Protein AF-A0A523FHS0-F1 (afdb_monomer)

Nearest PDB structures (foldseek):
  4ray-assembly1_A  TM=9.907E-01  e=3.020E-04  Magnetospirillum gryphiswaldense MSR-1 v2
  4raz-assembly1_A  TM=9.667E-01  e=3.465E-04  Magnetospirillum gryphiswaldense MSR-1 v2
  4rb2-assembly1_D  TM=9.657E-01  e=3.465E-04  Magnetospirillum gryphiswaldense MSR-1 v2
  5fd5-assembly2_B  TM=9.742E-01  e=4.887E-04  Rhizobium leguminosarum bv. viciae
  7dh8-assembly1_A-2  TM=8.338E-01  e=2.145E-02  Xanthomonas campestris pv. campestris str. 8004

Foldseek 3Di:
DEAAPVPRDDDDDDDPVVVVVVQVVQVVVVHGDPDDDDYHYHHDPVVVVVVVPPD

Solvent-accessible surface area (backbone atoms only — not comparable to full-atom values): 3550 Å² total; per-residue (Å²): 64,38,35,27,76,83,80,67,50,75,42,85,73,85,54,72,70,57,58,50,50,54,45,51,54,30,46,76,73,75,41,82,74,85,80,86,87,67,77,45,80,46,68,55,71,72,58,54,57,60,68,75,63,81,124

Structure (mmCIF, N/CA/C/O backbone):
data_AF-A0A523FHS0-F1
#
_entry.id   AF-A0A523FHS0-F1
#
loop_
_atom_site.group_PDB
_atom_site.id
_atom_site.type_symbol
_atom_site.label_atom_id
_atom_site.label_alt_id
_atom_site.label_comp_id
_atom_site.label_asym_id
_atom_site.label_entity_id
_atom_site.label_seq_id
_atom_site.pdbx_PDB_ins_code
_atom_site.Cartn_x
_atom_site.Cartn_y
_atom_site.Cartn_z
_atom_site.occupancy
_atom_site.B_iso_or_equiv
_atom_site.auth_seq_id
_atom_site.auth_comp_id
_atom_site.auth_asym_id
_atom_site.auth_atom_id
_atom_site.pdbx_PDB_model_num
ATOM 1 N N . HIS A 1 1 ? 2.563 -3.774 -3.374 1.00 96.25 1 HIS A N 1
ATOM 2 C CA . HIS A 1 1 ? 3.776 -3.688 -4.220 1.00 96.25 1 HIS A CA 1
ATOM 3 C C . HIS A 1 1 ? 4.794 -2.739 -3.621 1.00 96.25 1 HIS A C 1
ATOM 5 O O . HIS A 1 1 ? 4.397 -1.697 -3.116 1.00 96.25 1 HIS A O 1
ATOM 11 N N . LEU A 1 2 ? 6.085 -3.065 -3.676 1.00 97.38 2 LEU A N 1
ATOM 12 C CA . LEU A 1 2 ? 7.160 -2.092 -3.485 1.00 97.38 2 LEU A CA 1
ATOM 13 C C . LEU A 1 2 ? 7.831 -1.833 -4.831 1.00 97.38 2 LEU A C 1
ATOM 15 O O . LEU A 1 2 ? 8.273 -2.776 -5.475 1.00 97.38 2 LEU A O 1
ATOM 19 N N . ILE A 1 3 ? 7.902 -0.571 -5.236 1.00 97.62 3 ILE A N 1
ATOM 20 C CA . ILE A 1 3 ? 8.516 -0.134 -6.489 1.00 97.62 3 ILE A CA 1
ATOM 21 C C . ILE A 1 3 ? 9.855 0.523 -6.153 1.00 97.62 3 ILE A C 1
ATOM 23 O O . ILE A 1 3 ? 9.898 1.486 -5.377 1.00 97.62 3 ILE A O 1
ATOM 27 N N . ASP A 1 4 ? 10.948 0.002 -6.713 1.00 96.56 4 ASP A N 1
ATOM 28 C CA . ASP A 1 4 ? 12.249 0.671 -6.661 1.00 96.56 4 ASP A CA 1
ATOM 29 C C . ASP A 1 4 ? 12.260 1.826 -7.670 1.00 96.56 4 ASP A C 1
ATOM 31 O O . ASP A 1 4 ? 12.125 1.626 -8.875 1.00 96.56 4 ASP A O 1
ATOM 35 N N . LEU A 1 5 ? 12.415 3.052 -7.179 1.00 95.25 5 LEU A N 1
ATOM 36 C CA . LEU A 1 5 ? 12.401 4.259 -8.003 1.00 95.25 5 LEU A CA 1
ATOM 37 C C . LEU A 1 5 ? 13.639 4.403 -8.899 1.00 95.25 5 LEU A C 1
ATOM 39 O O . LEU A 1 5 ? 13.619 5.211 -9.824 1.00 95.25 5 LEU A O 1
ATOM 43 N N . GLU A 1 6 ? 14.723 3.675 -8.625 1.00 93.62 6 GLU A N 1
ATOM 44 C CA . GLU A 1 6 ? 15.958 3.749 -9.412 1.00 93.62 6 GLU A CA 1
ATOM 45 C C . GLU A 1 6 ? 15.963 2.759 -10.576 1.00 93.62 6 GLU A C 1
ATOM 47 O O . GLU A 1 6 ? 16.480 3.078 -11.645 1.00 93.62 6 GLU A O 1
ATOM 52 N N . THR A 1 7 ? 15.421 1.558 -10.367 1.00 95.00 7 THR A N 1
ATOM 53 C CA . THR A 1 7 ? 15.437 0.484 -11.375 1.00 95.00 7 THR A CA 1
ATOM 54 C C . THR A 1 7 ? 14.079 0.252 -12.028 1.00 95.00 7 THR A C 1
ATOM 56 O O . THR A 1 7 ? 14.025 -0.300 -13.122 1.00 95.00 7 THR A O 1
ATOM 59 N N . GLY A 1 8 ? 12.988 0.684 -11.391 1.00 95.62 8 GLY A N 1
ATOM 60 C CA . GLY A 1 8 ? 11.625 0.341 -11.791 1.00 95.62 8 GLY A CA 1
ATOM 61 C C . GLY A 1 8 ? 11.208 -1.075 -11.386 1.00 95.62 8 GLY A C 1
ATOM 62 O O . GLY A 1 8 ? 10.109 -1.498 -11.741 1.00 95.62 8 GLY A O 1
ATOM 63 N N . ASP A 1 9 ? 12.052 -1.808 -10.651 1.00 96.62 9 ASP A N 1
ATOM 64 C CA . ASP A 1 9 ? 11.738 -3.166 -10.212 1.00 96.62 9 ASP A CA 1
ATOM 65 C C . ASP A 1 9 ? 10.541 -3.165 -9.258 1.00 96.62 9 ASP A C 1
ATOM 67 O O . ASP A 1 9 ? 10.437 -2.330 -8.352 1.00 96.62 9 ASP A O 1
ATOM 71 N N . VAL A 1 10 ? 9.660 -4.148 -9.436 1.00 97.44 10 VAL A N 1
ATOM 72 C CA . VAL A 1 10 ? 8.475 -4.339 -8.600 1.00 97.44 10 VAL A CA 1
ATOM 73 C C . VAL A 1 10 ? 8.662 -5.577 -7.736 1.00 97.44 10 VAL A C 1
ATOM 75 O O . VAL A 1 10 ? 8.910 -6.674 -8.233 1.00 97.44 10 VAL A O 1
ATOM 78 N N . VAL A 1 11 ? 8.524 -5.397 -6.427 1.00 96.12 11 VAL A N 1
ATOM 79 C CA . VAL A 1 11 ? 8.563 -6.470 -5.437 1.00 96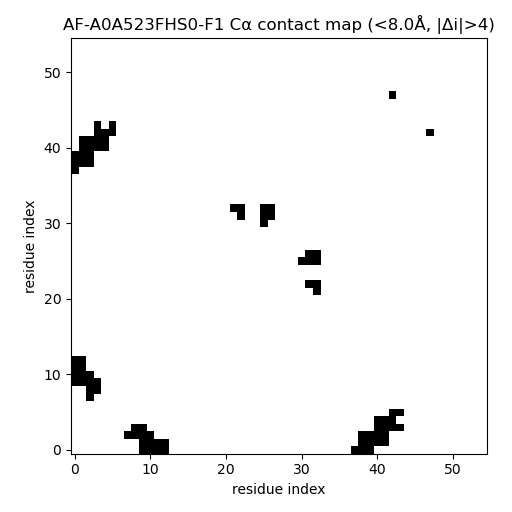.12 11 VAL A CA 1
ATOM 80 C C . 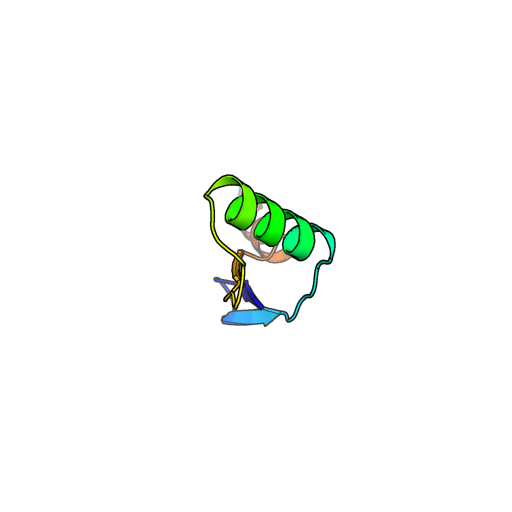VAL A 1 11 ? 7.160 -6.695 -4.887 1.00 96.12 11 VAL A C 1
ATOM 82 O O . VAL A 1 11 ? 6.556 -5.805 -4.275 1.00 96.12 11 VAL A O 1
ATOM 85 N N . GLU A 1 12 ? 6.655 -7.909 -5.084 1.00 97.06 12 GLU A N 1
ATOM 86 C CA . GLU A 1 12 ? 5.432 -8.386 -4.445 1.00 97.06 12 GLU A CA 1
ATOM 87 C C . GLU A 1 12 ? 5.681 -8.670 -2.967 1.00 97.06 12 GLU A C 1
ATOM 89 O O . GLU A 1 12 ? 6.673 -9.304 -2.599 1.00 97.06 12 GLU A O 1
ATOM 94 N N . PHE A 1 13 ? 4.778 -8.211 -2.104 1.00 95.81 13 PHE A N 1
ATOM 95 C CA . PHE A 1 13 ? 4.849 -8.516 -0.680 1.00 95.81 13 PHE A CA 1
ATOM 96 C C . PHE A 1 13 ? 3.458 -8.639 -0.068 1.00 95.81 13 PHE A C 1
ATOM 98 O O . PHE A 1 13 ? 2.505 -7.997 -0.507 1.00 95.81 13 PHE A O 1
ATOM 105 N N . ASN A 1 14 ? 3.381 -9.424 1.002 1.00 95.25 14 ASN A N 1
ATOM 106 C CA . ASN A 1 14 ? 2.234 -9.501 1.893 1.00 95.25 14 ASN A CA 1
ATOM 107 C C . ASN A 1 14 ? 2.706 -9.216 3.328 1.00 95.25 14 ASN A C 1
ATOM 109 O O . ASN A 1 14 ? 3.839 -9.546 3.690 1.00 95.25 14 ASN A O 1
ATOM 113 N N . SER A 1 15 ? 1.866 -8.574 4.138 1.00 97.12 15 SER A N 1
ATOM 114 C CA . SER A 1 15 ? 2.150 -8.347 5.553 1.00 97.12 15 SER A CA 1
ATOM 115 C C . SER A 1 15 ? 0.870 -8.376 6.378 1.00 97.12 15 SER A C 1
ATOM 117 O O . SER A 1 15 ? 0.103 -7.418 6.367 1.00 97.12 15 SER A O 1
ATOM 119 N N . GLU A 1 16 ? 0.696 -9.428 7.177 1.00 96.94 16 GLU A N 1
ATOM 120 C CA . GLU A 1 16 ? -0.439 -9.569 8.101 1.00 96.94 16 GLU A CA 1
ATOM 121 C C . GLU A 1 16 ? -0.585 -8.358 9.034 1.00 96.94 16 GLU A C 1
ATOM 123 O O . GLU A 1 16 ? -1.685 -7.872 9.283 1.00 96.94 16 GLU A O 1
ATOM 128 N N . LYS A 1 17 ? 0.536 -7.796 9.496 1.00 97.69 17 LYS A N 1
ATOM 129 C CA . LYS A 1 17 ? 0.521 -6.620 10.370 1.00 97.69 17 LYS A CA 1
ATOM 130 C C . LYS A 1 17 ? -0.077 -5.386 9.687 1.00 97.69 17 LYS A C 1
ATOM 132 O O . LYS A 1 17 ? -0.785 -4.620 10.337 1.00 97.69 17 LYS A O 1
ATOM 137 N N . ILE A 1 18 ? 0.219 -5.177 8.404 1.00 96.94 18 ILE A N 1
ATOM 138 C CA . ILE A 1 18 ? -0.334 -4.045 7.650 1.00 96.94 18 ILE A CA 1
ATOM 139 C C . ILE A 1 18 ? -1.835 -4.254 7.423 1.00 96.94 18 ILE A C 1
ATOM 141 O O . ILE A 1 18 ? -2.616 -3.333 7.642 1.00 96.94 18 ILE A O 1
ATOM 145 N N . GLU A 1 19 ? -2.231 -5.478 7.086 1.00 96.88 19 GLU A N 1
ATOM 146 C CA . GLU A 1 19 ? -3.626 -5.876 6.882 1.00 96.88 19 GLU A CA 1
ATOM 147 C C . GLU A 1 19 ? -4.491 -5.679 8.140 1.00 96.88 19 GLU A C 1
ATOM 149 O O . GLU A 1 19 ? -5.646 -5.254 8.060 1.00 96.88 19 GLU A O 1
ATOM 154 N N . VAL A 1 20 ? -3.948 -5.976 9.326 1.00 97.75 20 VAL A N 1
ATOM 155 C CA . VAL A 1 20 ? -4.624 -5.706 10.606 1.00 97.75 20 VAL A CA 1
ATOM 156 C C . VAL A 1 20 ? -4.775 -4.201 10.824 1.00 97.75 20 VAL A C 1
ATOM 158 O O . VAL A 1 20 ? -5.885 -3.728 11.068 1.00 97.75 20 VAL A O 1
ATOM 161 N N . LEU A 1 21 ? -3.691 -3.438 10.659 1.00 98.25 21 LEU A N 1
ATOM 162 C CA . LEU A 1 21 ? -3.699 -1.994 10.892 1.00 98.25 21 LEU A CA 1
ATOM 163 C C . LEU A 1 21 ? -4.673 -1.255 9.961 1.00 98.25 21 LEU A C 1
ATOM 165 O O . LEU A 1 21 ? -5.389 -0.360 10.400 1.00 98.25 21 LEU A O 1
ATOM 169 N N . GLN A 1 22 ? -4.742 -1.634 8.684 1.00 98.06 22 GLN A N 1
ATOM 170 C CA . GLN A 1 22 ? -5.676 -1.036 7.724 1.00 98.06 22 GLN A CA 1
ATOM 171 C C . GLN A 1 22 ? -7.138 -1.246 8.144 1.00 98.06 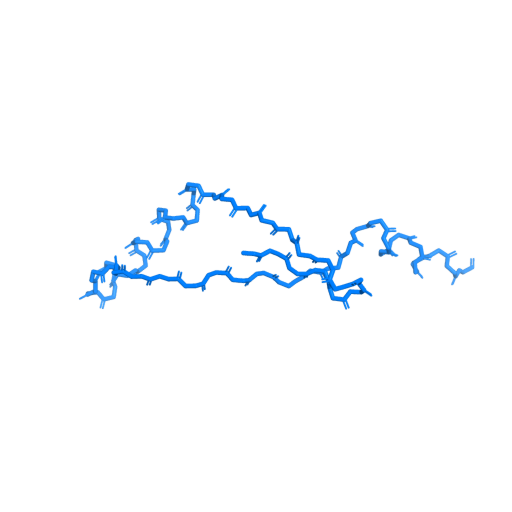22 GLN A C 1
ATOM 173 O O . GLN A 1 22 ? -7.934 -0.304 8.092 1.00 98.06 22 GLN A O 1
ATOM 178 N N . ARG A 1 23 ? -7.488 -2.450 8.621 1.00 98.12 23 ARG A N 1
ATOM 179 C CA . ARG A 1 23 ? -8.836 -2.741 9.139 1.00 98.12 23 ARG A CA 1
ATOM 180 C C . ARG A 1 23 ? -9.145 -1.953 10.407 1.00 98.12 23 ARG A C 1
ATOM 182 O O . ARG A 1 23 ? -10.266 -1.478 10.564 1.00 98.12 23 ARG A O 1
ATOM 189 N N . GLU A 1 24 ? -8.178 -1.815 11.311 1.00 98.44 24 GLU A N 1
ATOM 190 C CA . GLU A 1 24 ? -8.343 -1.027 12.538 1.00 98.44 24 GLU A CA 1
ATOM 191 C C . GLU A 1 24 ? -8.585 0.454 12.235 1.00 98.44 24 GLU A C 1
ATOM 193 O O . GLU A 1 24 ? -9.517 1.046 12.781 1.00 98.44 24 GLU A O 1
ATOM 198 N N . VAL A 1 25 ? -7.807 1.036 11.316 1.00 98.25 25 VAL A N 1
ATOM 199 C CA . VAL A 1 25 ? -7.992 2.422 10.866 1.00 98.25 25 VAL A CA 1
ATOM 200 C C . VAL A 1 25 ? -9.383 2.613 10.263 1.00 98.25 25 VAL A C 1
ATOM 202 O O . VAL A 1 25 ? -10.096 3.522 10.688 1.00 98.25 25 VAL A O 1
ATOM 205 N N . ALA A 1 26 ? -9.812 1.740 9.344 1.00 98.56 26 ALA A N 1
ATOM 206 C CA . ALA A 1 26 ? -11.149 1.811 8.751 1.00 98.56 26 ALA A CA 1
ATOM 207 C C . ALA A 1 26 ? -12.255 1.771 9.820 1.00 98.56 2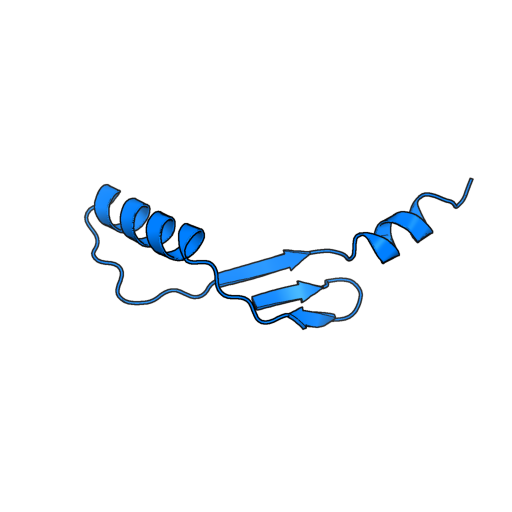6 ALA A C 1
ATOM 209 O O . ALA A 1 26 ? -13.107 2.662 9.860 1.00 98.56 26 ALA A O 1
ATOM 210 N N . LYS A 1 27 ? -12.174 0.814 10.756 1.00 98.56 27 LYS A N 1
ATOM 211 C CA . LYS A 1 27 ? -13.130 0.685 11.865 1.00 98.56 27 LYS A CA 1
ATOM 212 C C . LYS A 1 27 ? -13.168 1.925 12.749 1.00 98.56 27 LYS A C 1
ATOM 214 O O . LYS A 1 27 ? -14.252 2.383 13.098 1.00 98.56 27 LYS A O 1
ATOM 219 N N . SER A 1 28 ? -12.009 2.488 13.092 1.00 98.50 28 SER A N 1
ATOM 220 C CA . SER A 1 28 ? -11.930 3.694 13.930 1.00 98.50 28 SER A CA 1
ATOM 221 C C . SER A 1 28 ? -12.590 4.919 13.291 1.00 98.50 28 SER A C 1
ATOM 223 O O . SER A 1 28 ? -13.052 5.810 13.998 1.00 98.50 28 SER A O 1
ATOM 225 N N . LEU A 1 29 ? -12.676 4.941 11.960 1.00 98.31 29 LEU A N 1
ATOM 226 C CA . LEU A 1 29 ? -13.320 5.999 11.190 1.00 98.31 29 LEU A CA 1
ATOM 227 C C . LEU A 1 29 ? -14.794 5.689 10.871 1.00 98.31 29 LEU A C 1
ATOM 229 O O . LEU A 1 29 ? -15.447 6.488 10.206 1.00 98.31 29 LEU A O 1
ATOM 233 N N . GLY A 1 30 ? -15.325 4.559 11.351 1.00 98.44 30 GLY A N 1
ATOM 234 C CA . GLY A 1 30 ? -16.714 4.149 11.137 1.00 98.44 30 GLY A CA 1
ATOM 235 C C . GLY A 1 30 ? -16.976 3.461 9.794 1.00 98.44 30 GLY A C 1
ATOM 236 O O . GLY A 1 30 ? -18.117 3.447 9.341 1.00 98.44 30 GLY A O 1
ATOM 237 N N . TYR A 1 31 ? -15.947 2.889 9.163 1.00 98.62 31 TYR A N 1
ATOM 238 C CA . TYR A 1 31 ? -16.052 2.172 7.890 1.00 98.62 31 TYR A CA 1
ATOM 239 C C . TYR A 1 31 ? -15.708 0.686 8.047 1.00 98.62 31 TYR A C 1
ATOM 241 O O . TYR A 1 31 ? -14.893 0.308 8.891 1.00 98.62 31 TYR A O 1
ATOM 249 N N . ASP A 1 32 ? -16.293 -0.152 7.190 1.00 97.81 32 ASP A N 1
ATOM 250 C CA . ASP A 1 32 ? -15.819 -1.519 6.959 1.00 97.81 32 ASP A CA 1
ATOM 251 C C . ASP A 1 32 ? -14.864 -1.531 5.758 1.00 97.81 32 ASP A C 1
ATOM 253 O O . ASP A 1 32 ? -15.132 -0.894 4.735 1.00 97.81 32 ASP A O 1
ATOM 257 N N . LEU A 1 33 ? -13.724 -2.209 5.889 1.00 97.88 33 LEU A N 1
ATOM 258 C CA . LEU A 1 33 ? -12.700 -2.226 4.846 1.00 97.88 33 LEU A CA 1
ATOM 259 C C . LEU A 1 33 ? -13.046 -3.298 3.810 1.00 97.88 33 LEU A C 1
ATOM 261 O O . LEU A 1 33 ? -12.873 -4.487 4.067 1.00 97.88 33 LEU A O 1
ATOM 265 N N . VAL A 1 34 ? -13.513 -2.860 2.641 1.00 97.56 34 VAL A N 1
ATOM 266 C CA . VAL A 1 34 ? -13.932 -3.756 1.549 1.00 97.56 34 VAL A CA 1
ATOM 267 C C . VAL A 1 34 ? -12.782 -4.087 0.597 1.00 97.56 34 VAL A C 1
ATOM 269 O O . VAL A 1 34 ? -12.680 -5.221 0.141 1.00 97.56 34 VAL A O 1
ATOM 272 N N . ASP A 1 35 ? -11.923 -3.111 0.298 1.00 96.81 35 ASP A N 1
ATOM 273 C CA . ASP A 1 35 ? -10.779 -3.271 -0.602 1.00 96.81 35 ASP A CA 1
ATOM 274 C C . ASP A 1 35 ? -9.696 -2.224 -0.292 1.00 96.81 35 ASP A C 1
ATOM 276 O O . ASP A 1 35 ? -9.980 -1.165 0.281 1.00 96.81 35 ASP A O 1
ATOM 280 N N . HIS A 1 36 ? -8.454 -2.501 -0.687 1.00 94.19 36 HIS A N 1
ATOM 281 C CA . HIS A 1 36 ? -7.331 -1.575 -0.574 1.00 94.19 36 HIS A CA 1
ATOM 282 C C . HIS A 1 36 ? -6.260 -1.843 -1.631 1.00 94.19 36 HIS A C 1
ATOM 284 O O . HIS A 1 36 ? -5.917 -2.977 -1.950 1.00 94.19 36 HIS A O 1
ATOM 290 N N . ARG A 1 37 ? -5.628 -0.767 -2.114 1.00 94.56 37 ARG A N 1
ATOM 291 C CA . ARG A 1 37 ? -4.414 -0.837 -2.937 1.00 94.56 37 ARG A CA 1
ATOM 292 C C . ARG A 1 37 ? -3.240 -0.284 -2.145 1.00 94.56 37 ARG A C 1
ATOM 294 O O . ARG A 1 37 ? -3.226 0.896 -1.806 1.00 94.56 37 ARG A O 1
ATOM 301 N N . LEU A 1 38 ? -2.249 -1.132 -1.870 1.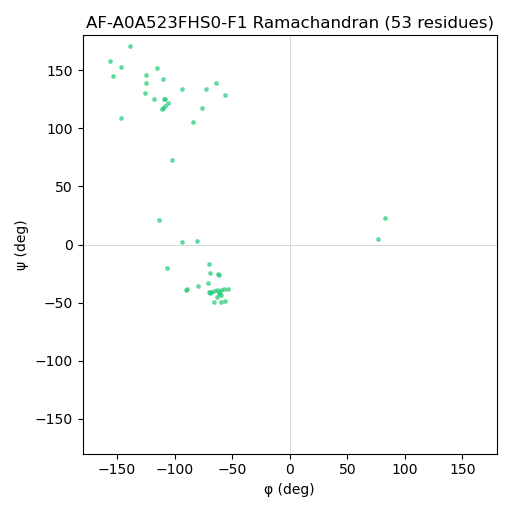00 95.19 38 LEU A N 1
ATOM 302 C CA . LEU A 1 38 ? -1.026 -0.734 -1.175 1.00 95.19 38 LEU A CA 1
ATOM 303 C C . LEU A 1 38 ? 0.184 -0.746 -2.112 1.00 95.19 38 LEU A C 1
ATOM 305 O O . LEU A 1 38 ? 0.623 -1.796 -2.596 1.00 95.19 38 LEU A O 1
ATOM 309 N N . GLU A 1 39 ? 0.772 0.432 -2.289 1.00 96.62 39 GLU A N 1
ATOM 310 C CA . GLU A 1 39 ? 2.025 0.632 -3.009 1.00 96.62 39 GLU A CA 1
ATOM 311 C C . GLU A 1 39 ? 3.017 1.383 -2.127 1.00 96.62 39 GLU A C 1
ATOM 313 O O . GLU A 1 39 ? 2.694 2.399 -1.514 1.00 96.62 39 GLU A O 1
ATOM 318 N N . LEU A 1 40 ? 4.230 0.851 -2.048 1.00 97.25 40 LEU A N 1
ATOM 319 C CA . LEU A 1 40 ? 5.371 1.471 -1.403 1.00 97.25 40 LEU A CA 1
ATOM 320 C C . LEU A 1 40 ? 6.359 1.885 -2.485 1.00 97.25 40 LEU A C 1
ATOM 322 O O . LEU A 1 40 ? 6.577 1.155 -3.449 1.00 97.25 40 LEU A O 1
ATOM 326 N N . PHE A 1 41 ? 7.000 3.027 -2.290 1.00 97.25 41 PHE A N 1
ATOM 327 C CA . PHE A 1 41 ? 8.037 3.528 -3.182 1.00 97.25 41 PHE A CA 1
ATOM 328 C C . PHE A 1 41 ? 9.333 3.624 -2.391 1.00 97.25 41 PHE A C 1
ATOM 330 O O . PHE A 1 41 ? 9.371 4.220 -1.312 1.00 97.25 41 PHE A O 1
ATOM 337 N N . GLY A 1 42 ? 10.383 2.991 -2.899 1.00 95.31 42 GLY A N 1
ATOM 338 C CA . GLY A 1 42 ? 11.656 2.875 -2.205 1.00 95.31 42 GLY A CA 1
ATOM 339 C C . GLY A 1 42 ? 12.839 3.077 -3.134 1.00 95.31 42 GLY A C 1
ATOM 340 O O . GLY A 1 42 ? 12.702 3.143 -4.347 1.00 95.31 42 GLY A O 1
ATOM 341 N N . VAL A 1 43 ? 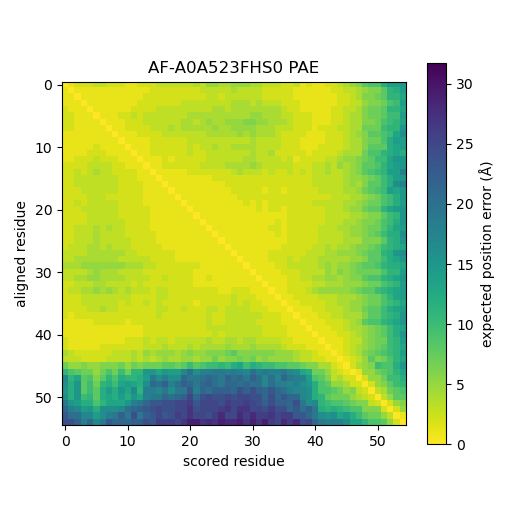14.024 3.166 -2.541 1.00 95.19 43 VAL A N 1
ATOM 342 C CA . VAL A 1 43 ? 15.297 3.065 -3.261 1.00 95.19 43 VAL A CA 1
ATOM 343 C C . VAL A 1 43 ? 16.122 1.969 -2.610 1.00 95.19 43 VAL A C 1
ATOM 345 O O . VAL A 1 43 ? 16.160 1.868 -1.376 1.00 95.19 43 VAL A O 1
ATOM 348 N N . SER A 1 44 ? 16.802 1.153 -3.411 1.00 91.19 44 SER A N 1
ATOM 349 C CA . SER A 1 44 ? 17.648 0.085 -2.888 1.00 91.19 44 SER A CA 1
ATOM 350 C C . SER A 1 44 ? 18.707 0.614 -1.918 1.00 91.19 44 SER A C 1
ATOM 352 O O . SER A 1 44 ? 19.522 1.485 -2.238 1.00 91.19 44 SER A O 1
ATOM 354 N N . LEU A 1 45 ? 18.794 0.007 -0.731 1.00 89.56 45 LEU A N 1
ATOM 355 C CA . LEU A 1 45 ? 19.862 0.305 0.231 1.00 89.56 45 LEU A CA 1
ATOM 356 C C . LEU A 1 45 ? 21.257 -0.011 -0.339 1.00 89.56 45 LEU A C 1
ATOM 358 O O . LEU A 1 45 ? 22.243 0.623 0.048 1.00 89.56 45 LEU A O 1
ATOM 362 N N . LYS A 1 46 ? 21.354 -0.954 -1.289 1.00 82.38 46 LYS A N 1
ATOM 363 C CA . LYS A 1 46 ? 22.609 -1.275 -1.988 1.00 82.38 46 LYS A CA 1
ATOM 364 C C . LYS A 1 46 ? 23.023 -0.146 -2.942 1.00 82.38 46 LYS A C 1
ATOM 366 O O . LYS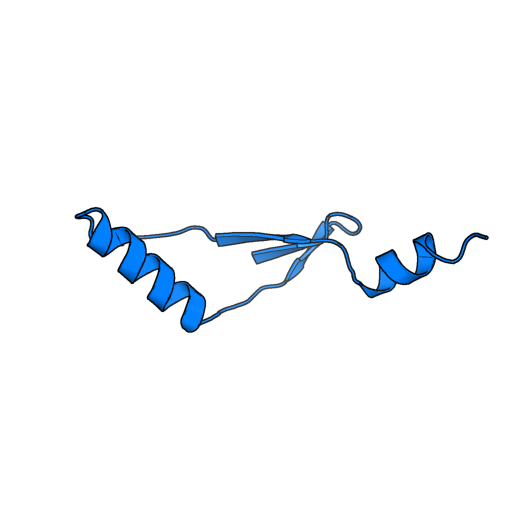 A 1 46 ? 24.202 0.206 -2.965 1.00 82.38 46 LYS A O 1
ATOM 371 N N . GLY A 1 47 ? 22.071 0.448 -3.671 1.00 68.56 47 GLY A N 1
ATOM 372 C CA . GLY A 1 47 ? 22.294 1.615 -4.539 1.00 68.56 47 GLY A CA 1
ATOM 373 C C . GLY A 1 47 ? 22.620 2.882 -3.743 1.00 68.56 47 GLY A C 1
ATOM 374 O O . GLY A 1 47 ? 23.579 3.598 -4.045 1.00 68.56 47 GLY A O 1
ATOM 375 N N . ARG A 1 48 ? 21.919 3.091 -2.622 1.00 65.00 48 ARG A N 1
ATOM 376 C CA . ARG A 1 48 ? 22.175 4.191 -1.678 1.00 65.00 48 ARG A CA 1
ATOM 377 C C . ARG A 1 48 ? 23.615 4.190 -1.145 1.00 65.00 48 ARG A C 1
ATOM 379 O O . ARG A 1 48 ? 24.234 5.246 -1.041 1.00 65.00 48 ARG A O 1
ATOM 386 N N . ARG A 1 49 ? 24.188 3.005 -0.889 1.00 60.38 49 ARG A N 1
ATOM 387 C CA . ARG A 1 49 ? 25.585 2.838 -0.439 1.00 60.38 49 ARG A CA 1
ATOM 388 C C . ARG A 1 49 ? 26.634 3.186 -1.501 1.00 60.38 49 ARG A C 1
ATOM 390 O O . ARG A 1 49 ? 27.754 3.514 -1.124 1.00 60.38 49 ARG A O 1
ATOM 397 N N . LYS A 1 50 ? 26.302 3.108 -2.797 1.00 58.19 50 LYS A N 1
ATOM 398 C CA . LYS A 1 50 ? 27.217 3.499 -3.885 1.00 58.19 50 LYS A CA 1
ATOM 399 C C . LYS A 1 50 ? 27.257 5.015 -4.098 1.00 58.19 50 LYS A C 1
ATOM 401 O O . LYS A 1 50 ? 28.330 5.543 -4.354 1.00 58.19 50 LYS A O 1
ATOM 406 N N . ARG A 1 51 ? 26.130 5.715 -3.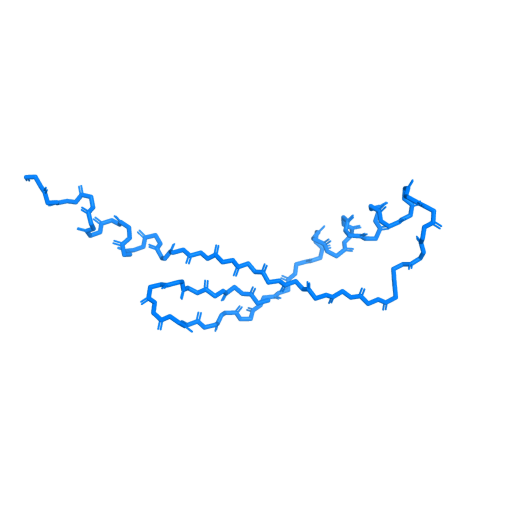922 1.00 59.72 51 ARG A N 1
ATOM 407 C CA . ARG A 1 51 ? 26.061 7.185 -4.050 1.00 59.72 51 ARG A CA 1
ATOM 408 C C . ARG A 1 51 ? 26.755 7.933 -2.908 1.00 59.72 51 ARG A C 1
ATOM 410 O O . ARG A 1 51 ? 27.345 8.975 -3.138 1.00 59.72 51 ARG A O 1
ATOM 417 N N . GLY A 1 52 ? 26.735 7.386 -1.691 1.00 59.47 52 GLY A N 1
ATOM 418 C CA . GLY A 1 52 ? 27.372 8.009 -0.521 1.00 59.47 52 GLY A CA 1
ATOM 419 C C . GLY A 1 52 ? 28.887 7.803 -0.393 1.00 59.47 52 GLY A C 1
ATOM 420 O O . GLY A 1 52 ? 29.452 8.207 0.615 1.00 59.47 52 GLY A O 1
ATOM 421 N N . ARG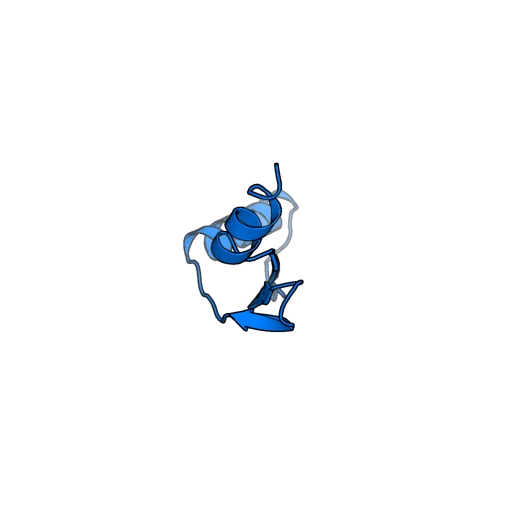 A 1 53 ? 29.545 7.139 -1.354 1.00 61.06 53 ARG A N 1
ATOM 422 C CA . ARG A 1 53 ? 30.981 6.794 -1.290 1.00 61.06 53 ARG A CA 1
ATOM 423 C C . ARG A 1 53 ? 31.823 7.525 -2.341 1.00 61.06 53 ARG A C 1
ATOM 425 O O . ARG A 1 53 ? 32.902 7.062 -2.692 1.00 61.06 53 ARG A O 1
ATOM 432 N N . GLN A 1 54 ? 31.302 8.636 -2.855 1.00 55.53 54 GLN A N 1
ATOM 433 C CA . GLN A 1 54 ? 31.994 9.541 -3.765 1.00 55.53 54 GLN A CA 1
ATOM 434 C C . GLN A 1 54 ? 32.464 10.764 -2.954 1.00 55.53 54 GLN A C 1
ATOM 436 O O . GLN A 1 54 ? 31.865 11.831 -3.010 1.00 55.53 54 GLN A O 1
ATOM 441 N N . THR A 1 55 ? 33.485 10.551 -2.121 1.00 50.19 55 THR A N 1
ATOM 442 C CA . THR A 1 55 ? 34.305 11.576 -1.449 1.00 50.19 55 THR A CA 1
ATOM 443 C C . THR A 1 55 ? 35.752 11.155 -1.574 1.00 50.19 55 THR A C 1
ATOM 445 O O . THR A 1 55 ? 35.990 9.950 -1.312 1.00 50.19 55 THR A O 1
#

Mean predicted aligned error: 5.46 Å

pLDDT: mean 90.33, std 13.89, range [50.19, 98.62]

Sequence (55 aa):
HLIDLETGDVVEFNSEKIEVLQREVAKSLGYDLVDHRLELFGVSLKGRRKRGRQT

Radius of gyration: 16.32 Å; Cα contacts (8 Å, |Δi|>4): 43; chains: 1; bounding box: 51×21×26 Å

Secondary structure (DSSP, 8-state):
-EEETTT--EE----HHHHHHHHHHHHHTT---------EEE--HHHHHHHTT--